Protein AF-A0A7V0XG10-F1 (afdb_monomer)

Secondary structure (DSSP, 8-state):
------HHHHHHHHHHHHHHHHHTTTS---HHHHHHHHHHHHHHHHHHHHHHHHHHS-HHHHHHHHHHHHHHHH-

Organism: NCBI:txid2052148

Radius of gyration: 14.13 Å; Cα contacts (8 Å, |Δi|>4): 54; chains: 1; bounding box: 25×27×44 Å

Structure (mmCIF, N/CA/C/O backbone):
data_AF-A0A7V0XG10-F1
#
_entry.id   AF-A0A7V0XG10-F1
#
loop_
_atom_site.group_PDB
_atom_site.id
_atom_site.type_symbol
_atom_site.label_atom_id
_atom_site.label_alt_id
_atom_site.label_comp_id
_atom_site.label_asym_id
_atom_site.label_entity_id
_atom_site.label_seq_id
_atom_site.pdbx_PDB_ins_code
_atom_site.Cartn_x
_atom_site.Cartn_y
_atom_site.Cartn_z
_atom_site.occupancy
_atom_site.B_iso_or_equiv
_atom_site.auth_seq_id
_atom_site.auth_comp_id
_atom_site.auth_asym_id
_atom_site.auth_atom_id
_atom_site.pdbx_PDB_model_num
ATOM 1 N N . MET A 1 1 ? -8.178 -18.549 13.887 1.00 40.78 1 MET A N 1
ATOM 2 C CA . MET A 1 1 ? -7.035 -17.961 13.152 1.00 40.78 1 MET A CA 1
ATOM 3 C C . MET A 1 1 ? -7.494 -16.640 12.552 1.00 40.78 1 MET A C 1
ATOM 5 O O . MET A 1 1 ? -8.228 -16.657 11.573 1.00 40.78 1 MET A O 1
ATOM 9 N N . SER A 1 2 ? -7.157 -15.505 13.162 1.00 50.38 2 SER A N 1
ATOM 10 C CA . SER A 1 2 ? -7.503 -14.194 12.596 1.00 50.38 2 SER A CA 1
ATOM 11 C C . SER A 1 2 ? -6.592 -13.938 11.396 1.00 50.38 2 SER A C 1
ATOM 13 O O . SER A 1 2 ? -5.389 -13.756 11.571 1.00 50.38 2 SER A O 1
ATOM 15 N N . ARG A 1 3 ? -7.128 -14.016 10.172 1.00 73.75 3 ARG A N 1
ATOM 16 C CA . ARG A 1 3 ? -6.366 -13.708 8.951 1.00 73.75 3 ARG A CA 1
ATOM 17 C C . ARG A 1 3 ? -5.942 -12.240 9.005 1.00 73.75 3 ARG A C 1
ATOM 19 O O . ARG A 1 3 ? -6.778 -11.379 9.266 1.00 73.75 3 ARG A O 1
ATOM 26 N N . ALA A 1 4 ? -4.659 -11.963 8.776 1.00 75.56 4 ALA A N 1
ATOM 27 C CA . ALA A 1 4 ? -4.191 -10.590 8.651 1.00 75.56 4 ALA A CA 1
ATOM 28 C C . ALA A 1 4 ? -4.915 -9.925 7.463 1.00 75.56 4 ALA A C 1
ATOM 30 O O . ALA A 1 4 ? -4.954 -10.515 6.379 1.00 75.56 4 ALA A O 1
ATOM 31 N N . PRO A 1 5 ? -5.521 -8.741 7.642 1.00 82.88 5 PRO A N 1
ATOM 32 C CA . PRO A 1 5 ? -6.230 -8.069 6.566 1.00 82.88 5 PRO A CA 1
ATOM 33 C C . PRO A 1 5 ? -5.235 -7.529 5.531 1.00 82.88 5 PRO A C 1
ATOM 35 O O . PRO A 1 5 ? -4.528 -6.556 5.784 1.00 82.88 5 PRO A O 1
ATOM 38 N N . LEU A 1 6 ? -5.167 -8.181 4.368 1.00 89.19 6 LEU A N 1
ATOM 39 C CA . LEU A 1 6 ? -4.256 -7.816 3.273 1.00 89.19 6 LEU A CA 1
ATOM 40 C C . LEU A 1 6 ? -4.846 -6.768 2.321 1.00 89.19 6 LEU A C 1
ATOM 42 O O . LEU A 1 6 ? -4.121 -6.187 1.514 1.00 89.19 6 LEU A O 1
ATOM 46 N N . HIS A 1 7 ? -6.153 -6.513 2.408 1.00 88.94 7 HIS A N 1
ATOM 47 C CA . HIS A 1 7 ? -6.862 -5.632 1.485 1.00 88.94 7 HIS A CA 1
ATOM 48 C C . HIS A 1 7 ? -6.320 -4.188 1.441 1.00 88.94 7 HIS A C 1
ATOM 50 O O . HIS A 1 7 ? -6.240 -3.670 0.329 1.00 88.94 7 HIS A O 1
ATOM 56 N N . PRO A 1 8 ? -5.824 -3.544 2.524 1.00 89.88 8 PRO A N 1
ATOM 57 C CA . PRO A 1 8 ? -5.228 -2.208 2.414 1.00 89.88 8 PRO A CA 1
ATOM 58 C C . PRO A 1 8 ? -4.013 -2.170 1.480 1.00 89.88 8 PRO A C 1
ATOM 60 O O . PRO A 1 8 ? -3.843 -1.223 0.723 1.00 89.88 8 PRO A O 1
ATOM 63 N N . PHE A 1 9 ? -3.194 -3.223 1.468 1.00 94.19 9 PHE A N 1
ATOM 64 C CA . PHE A 1 9 ? -2.011 -3.290 0.608 1.00 94.19 9 PHE A CA 1
ATOM 65 C C . PHE A 1 9 ? -2.387 -3.469 -0.864 1.00 94.19 9 PHE A C 1
ATOM 67 O O . PHE A 1 9 ? -1.799 -2.831 -1.733 1.00 94.19 9 PHE A O 1
ATOM 74 N N . LEU A 1 10 ? -3.404 -4.288 -1.146 1.00 92.69 10 LEU A N 1
ATOM 75 C CA . LEU A 1 10 ? -3.904 -4.482 -2.510 1.00 92.69 10 LEU A CA 1
ATOM 76 C C . LEU A 1 10 ? -4.453 -3.174 -3.095 1.00 92.69 10 LEU A C 1
ATOM 78 O O . LEU A 1 10 ? -4.105 -2.814 -4.219 1.00 92.69 10 LEU A O 1
ATOM 82 N N . PHE A 1 11 ? -5.254 -2.439 -2.317 1.00 93.38 11 PHE A N 1
ATOM 83 C CA . PHE A 1 11 ? -5.801 -1.148 -2.740 1.00 93.38 11 PHE A CA 1
ATOM 84 C C . PHE A 1 11 ? -4.726 -0.064 -2.878 1.00 93.38 11 PHE A C 1
ATOM 86 O O . PHE A 1 11 ? -4.833 0.771 -3.768 1.00 93.38 11 PHE A O 1
ATOM 93 N N . ALA A 1 12 ? -3.669 -0.097 -2.064 1.00 93.94 12 ALA A N 1
ATOM 94 C CA . ALA A 1 12 ? -2.547 0.830 -2.201 1.00 93.94 12 ALA A CA 1
ATOM 95 C C . ALA A 1 12 ? -1.733 0.582 -3.484 1.00 93.94 12 ALA A C 1
ATOM 97 O O . ALA A 1 12 ? -1.309 1.531 -4.140 1.00 93.94 12 ALA A O 1
ATOM 98 N N . CYS A 1 13 ? -1.540 -0.683 -3.873 1.00 95.94 13 CYS A N 1
ATOM 99 C CA . CYS A 1 13 ? -0.820 -1.032 -5.101 1.00 95.94 13 CYS A CA 1
ATOM 100 C C . CYS A 1 13 ? -1.621 -0.746 -6.378 1.00 95.94 13 CYS A C 1
ATOM 102 O O . CYS A 1 13 ? -1.025 -0.423 -7.406 1.00 95.94 13 CYS A O 1
ATOM 104 N N . ALA A 1 14 ? -2.950 -0.882 -6.335 1.00 94.19 14 ALA A N 1
ATOM 105 C CA . ALA A 1 14 ? -3.822 -0.769 -7.504 1.00 94.19 14 ALA A CA 1
ATOM 106 C C . ALA A 1 14 ? -3.574 0.488 -8.370 1.00 94.19 14 ALA A C 1
ATOM 108 O O . ALA A 1 14 ? -3.288 0.315 -9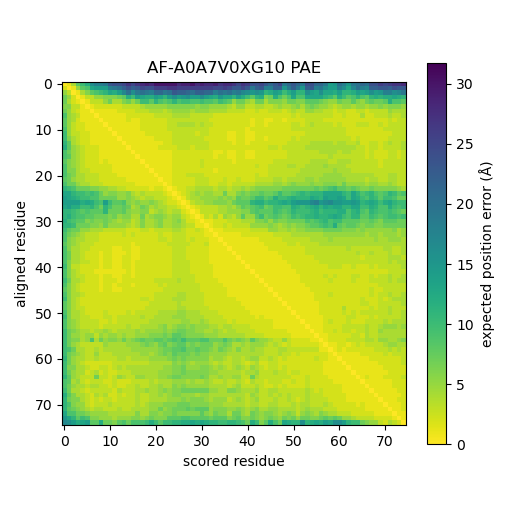.559 1.00 94.19 14 ALA A O 1
ATOM 109 N N . PRO A 1 15 ? -3.602 1.728 -7.839 1.00 92.56 15 PRO A N 1
ATOM 110 C CA . PRO A 1 15 ? -3.402 2.924 -8.660 1.00 92.56 15 PRO A CA 1
ATOM 111 C C . PRO A 1 15 ? -2.008 2.982 -9.302 1.00 92.56 15 PRO A C 1
ATOM 113 O O . PRO A 1 15 ? -1.888 3.368 -10.464 1.00 92.56 15 PRO A O 1
ATOM 116 N N . VAL A 1 16 ? -0.959 2.541 -8.594 1.00 94.56 16 VAL A N 1
ATOM 117 C CA . VAL A 1 16 ? 0.418 2.508 -9.124 1.00 94.56 16 VAL A CA 1
ATOM 118 C C . VAL A 1 16 ? 0.519 1.541 -10.301 1.00 94.56 16 VAL A C 1
ATOM 120 O O . VAL A 1 16 ? 1.065 1.890 -11.346 1.00 94.56 16 VAL A O 1
ATOM 123 N N . LEU A 1 17 ? -0.046 0.340 -10.157 1.00 94.56 17 LEU A N 1
ATOM 124 C CA . LEU A 1 17 ? -0.030 -0.680 -11.205 1.00 94.56 17 LEU A CA 1
ATOM 125 C C . LEU A 1 17 ? -0.844 -0.257 -12.431 1.00 94.56 17 LEU A C 1
ATOM 127 O O . LEU A 1 17 ? -0.388 -0.450 -13.557 1.00 94.56 17 LEU A O 1
ATOM 131 N N . ILE A 1 18 ? -2.019 0.347 -12.226 1.00 93.50 18 ILE A N 1
ATOM 132 C CA . ILE A 1 18 ? -2.867 0.853 -13.314 1.00 93.50 18 ILE A CA 1
ATOM 133 C C . ILE A 1 18 ? -2.137 1.956 -14.083 1.00 93.50 18 ILE A C 1
ATOM 135 O O . ILE A 1 18 ? -2.070 1.909 -15.314 1.00 93.50 18 ILE A O 1
ATOM 139 N N . LEU A 1 19 ? -1.546 2.921 -13.371 1.00 92.75 19 LEU A N 1
ATOM 140 C CA . LEU A 1 19 ? -0.811 4.020 -13.989 1.00 92.75 19 LEU A CA 1
ATOM 141 C C . LEU A 1 19 ? 0.419 3.512 -14.749 1.00 92.75 19 LEU A C 1
ATOM 143 O O . LEU A 1 19 ? 0.646 3.923 -15.888 1.00 92.75 19 LEU A O 1
ATOM 147 N N . PHE A 1 20 ? 1.184 2.591 -14.159 1.00 93.38 20 PHE A N 1
ATOM 148 C CA . PHE A 1 20 ? 2.332 1.978 -14.821 1.00 93.38 20 PHE A CA 1
ATOM 149 C C . PHE A 1 20 ? 1.905 1.230 -16.088 1.00 93.38 20 PHE A C 1
ATOM 151 O O . PHE A 1 20 ? 2.463 1.467 -17.154 1.00 93.38 20 PHE A O 1
ATOM 158 N N . ALA A 1 21 ? 0.867 0.392 -16.018 1.00 91.88 21 ALA A N 1
ATOM 159 C CA . ALA A 1 21 ? 0.370 -0.360 -17.169 1.00 91.88 21 ALA A CA 1
ATOM 160 C C . ALA A 1 21 ? -0.156 0.548 -18.295 1.00 91.88 21 ALA A C 1
ATOM 162 O O . ALA A 1 21 ? 0.014 0.231 -19.476 1.00 91.88 21 ALA A O 1
ATOM 163 N N . HIS A 1 22 ? -0.775 1.681 -17.947 1.00 92.06 22 HIS A N 1
ATOM 164 C CA . HIS A 1 22 ? -1.227 2.671 -18.923 1.00 92.06 22 HIS A CA 1
ATOM 165 C C . HIS A 1 22 ? -0.052 3.346 -19.645 1.00 92.06 22 HIS A C 1
ATOM 167 O O . HIS A 1 22 ? -0.100 3.539 -20.862 1.00 92.06 22 HIS A O 1
ATOM 173 N N . ASN A 1 23 ? 1.008 3.692 -18.908 1.00 92.06 23 ASN A N 1
ATOM 174 C CA . ASN A 1 23 ? 2.146 4.447 -19.436 1.00 92.06 23 ASN A CA 1
ATOM 175 C C . ASN A 1 23 ? 3.223 3.571 -20.082 1.00 92.06 23 ASN A C 1
ATOM 177 O O . ASN A 1 23 ? 3.815 4.000 -21.067 1.00 92.06 23 ASN A O 1
ATOM 181 N N . ALA A 1 24 ? 3.421 2.332 -19.627 1.00 89.31 24 ALA A N 1
ATOM 182 C CA . ALA A 1 24 ? 4.382 1.387 -20.208 1.00 89.31 24 ALA A CA 1
ATOM 183 C C . ALA A 1 24 ? 4.081 1.057 -21.681 1.00 89.31 24 ALA A C 1
ATOM 185 O O . ALA A 1 24 ? 4.954 0.618 -22.423 1.00 89.31 24 ALA A O 1
ATOM 186 N N . ARG A 1 25 ? 2.837 1.286 -22.127 1.00 86.50 25 ARG A N 1
ATOM 187 C CA . ARG A 1 25 ? 2.437 1.176 -23.539 1.00 86.50 25 ARG A CA 1
ATOM 188 C C . ARG A 1 25 ? 2.853 2.377 -24.393 1.00 86.50 25 ARG A C 1
ATOM 190 O O . ARG A 1 25 ? 2.799 2.286 -25.613 1.00 86.50 25 ARG A O 1
ATOM 197 N N . ARG A 1 26 ? 3.189 3.507 -23.767 1.00 90.12 26 ARG A N 1
ATOM 198 C CA . ARG A 1 26 ? 3.458 4.799 -24.420 1.00 90.12 26 ARG A CA 1
ATOM 199 C C . ARG A 1 26 ? 4.915 5.235 -24.287 1.00 90.12 26 ARG A C 1
ATOM 201 O O . ARG A 1 26 ? 5.410 5.938 -25.159 1.00 90.12 26 ARG A O 1
ATOM 208 N N . ILE A 1 27 ? 5.577 4.848 -23.201 1.00 90.81 27 ILE A N 1
ATOM 209 C CA . ILE A 1 27 ? 6.930 5.277 -22.848 1.00 90.81 27 ILE A CA 1
ATOM 210 C C . ILE A 1 27 ? 7.701 4.052 -22.354 1.00 90.81 27 ILE A C 1
ATOM 212 O O . ILE A 1 27 ? 7.133 3.200 -21.669 1.00 90.81 27 ILE A O 1
ATOM 216 N N . ALA A 1 28 ? 8.985 3.960 -22.703 1.00 86.00 28 ALA A N 1
ATOM 217 C CA . ALA A 1 28 ? 9.860 2.936 -22.152 1.00 86.00 28 ALA A CA 1
ATOM 218 C C . ALA A 1 28 ? 10.067 3.217 -20.662 1.00 86.00 28 ALA A C 1
ATOM 220 O O . ALA A 1 28 ? 10.644 4.245 -20.312 1.00 86.00 28 ALA A O 1
ATOM 221 N N . LEU A 1 29 ? 9.572 2.310 -19.818 1.00 86.50 29 LEU A N 1
ATOM 222 C CA . LEU A 1 29 ? 9.710 2.403 -18.373 1.00 86.50 29 LEU A CA 1
ATOM 223 C C . LEU A 1 29 ? 10.650 1.312 -17.848 1.00 86.50 29 LEU A C 1
ATOM 225 O O . LEU A 1 29 ? 10.525 0.140 -18.212 1.00 86.50 29 LEU A O 1
ATOM 229 N N . GLY A 1 30 ? 11.591 1.697 -16.993 1.00 87.62 30 GLY A N 1
ATOM 230 C CA . GLY A 1 30 ? 12.504 0.802 -16.294 1.00 87.62 30 GLY A CA 1
ATOM 231 C C . GLY A 1 30 ? 11.912 0.232 -14.994 1.00 87.62 30 GLY A C 1
ATOM 232 O O . GLY A 1 30 ? 10.939 0.757 -14.450 1.00 87.62 30 GLY A O 1
ATOM 233 N N . PRO A 1 31 ? 12.526 -0.816 -14.410 1.00 82.94 31 PRO A N 1
ATOM 234 C CA . PRO A 1 31 ? 12.037 -1.432 -13.172 1.00 82.94 31 PRO A CA 1
ATOM 235 C C . PRO A 1 31 ? 11.962 -0.460 -11.983 1.00 82.94 31 PRO A C 1
ATOM 237 O O . PRO A 1 31 ? 11.066 -0.569 -11.149 1.00 82.94 31 PRO A O 1
ATOM 240 N N . GLY A 1 32 ? 12.883 0.506 -11.900 1.00 87.94 32 GLY A N 1
ATOM 241 C CA . GLY A 1 32 ? 12.939 1.476 -10.799 1.00 87.94 32 GLY A CA 1
ATOM 242 C C . GLY A 1 32 ? 11.718 2.398 -10.720 1.00 87.94 32 GLY A C 1
ATOM 243 O O . GLY A 1 32 ? 11.285 2.744 -9.623 1.00 87.94 32 GLY A O 1
ATOM 244 N N . GLU A 1 33 ? 11.117 2.726 -11.865 1.00 90.19 33 GLU A N 1
ATOM 245 C CA . GLU A 1 33 ? 9.933 3.592 -11.964 1.00 90.19 33 GLU A CA 1
ATOM 246 C C . GLU A 1 33 ? 8.653 2.895 -11.492 1.00 90.19 33 GLU A C 1
ATOM 248 O O . GLU A 1 33 ? 7.670 3.560 -11.182 1.00 90.19 33 GLU A O 1
ATOM 253 N N . LEU A 1 34 ? 8.674 1.562 -11.392 1.00 92.81 34 LEU A N 1
ATOM 254 C CA . LEU A 1 34 ? 7.627 0.782 -10.742 1.00 92.81 34 LEU A CA 1
ATOM 255 C C . LEU A 1 34 ? 7.959 0.519 -9.272 1.00 92.81 34 LEU A C 1
ATOM 257 O O . LEU A 1 34 ? 7.129 0.750 -8.398 1.00 92.81 34 LEU A O 1
ATOM 261 N N . LEU A 1 35 ? 9.168 0.023 -8.993 1.00 94.94 35 LEU A N 1
ATOM 262 C CA . LEU A 1 35 ? 9.539 -0.487 -7.672 1.00 94.94 35 LEU A CA 1
ATOM 263 C C . L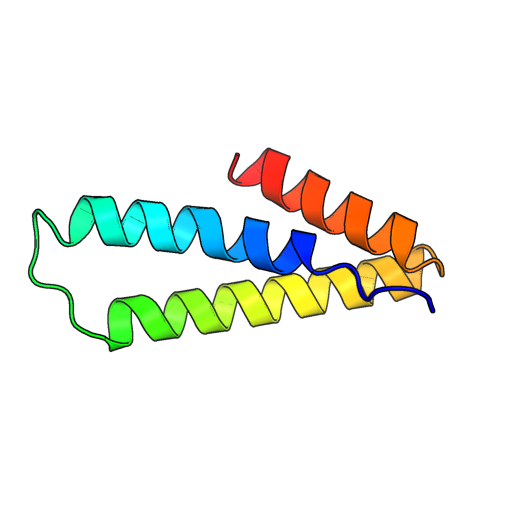EU A 1 35 ? 9.537 0.599 -6.592 1.00 94.94 35 LEU A C 1
ATOM 265 O O . LEU A 1 35 ? 9.059 0.341 -5.487 1.00 94.94 35 LEU A O 1
ATOM 269 N N . LEU A 1 36 ? 10.031 1.805 -6.898 1.00 95.25 36 LEU A N 1
ATOM 270 C CA . LEU A 1 36 ? 10.061 2.909 -5.937 1.00 95.25 36 LEU A CA 1
ATOM 271 C C . LEU A 1 36 ? 8.649 3.345 -5.502 1.00 95.25 36 LEU A C 1
ATOM 273 O O . LEU A 1 36 ? 8.384 3.335 -4.297 1.00 95.25 36 LEU A O 1
ATOM 277 N N . PRO A 1 37 ? 7.717 3.682 -6.418 1.00 94.50 37 PRO A N 1
ATOM 278 C CA . PRO A 1 37 ? 6.361 4.027 -6.010 1.00 94.50 37 PRO A CA 1
ATOM 279 C C . PRO A 1 37 ? 5.630 2.853 -5.355 1.00 94.50 37 PRO A C 1
ATOM 281 O O . PRO A 1 37 ? 4.899 3.090 -4.397 1.00 94.50 37 PRO A O 1
ATOM 284 N N . LEU A 1 38 ? 5.866 1.599 -5.774 1.00 96.06 38 LEU A N 1
ATOM 285 C CA . LEU A 1 38 ? 5.270 0.426 -5.119 1.00 96.06 38 LEU A CA 1
ATOM 286 C C . LEU A 1 38 ? 5.722 0.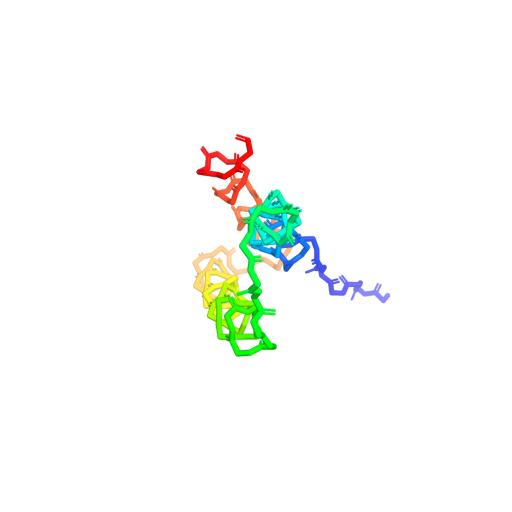293 -3.655 1.00 96.06 38 LEU A C 1
ATOM 288 O O . LEU A 1 38 ? 4.901 0.101 -2.759 1.00 96.06 38 LEU A O 1
ATOM 292 N N . ALA A 1 39 ? 7.027 0.423 -3.397 1.00 96.69 39 ALA A N 1
ATOM 293 C CA . ALA A 1 39 ? 7.579 0.377 -2.046 1.00 96.69 39 ALA A CA 1
ATOM 294 C C . ALA A 1 39 ? 7.030 1.518 -1.177 1.00 96.69 39 ALA A C 1
ATOM 296 O O . ALA A 1 39 ? 6.675 1.300 -0.017 1.00 96.69 39 ALA A O 1
ATOM 297 N N . LEU A 1 40 ? 6.906 2.718 -1.752 1.00 95.94 40 LEU A N 1
ATOM 298 C CA . LEU A 1 40 ? 6.391 3.895 -1.061 1.00 95.94 40 LEU A CA 1
ATOM 299 C C . LEU A 1 40 ? 4.916 3.731 -0.669 1.00 95.94 40 LEU A C 1
ATOM 301 O O . LEU A 1 40 ? 4.572 3.964 0.490 1.00 95.94 40 LEU A O 1
ATOM 305 N N . VAL A 1 41 ? 4.046 3.269 -1.576 1.00 94.94 41 VAL A N 1
ATOM 306 C CA . VAL A 1 41 ? 2.623 3.058 -1.242 1.00 94.94 41 VAL A CA 1
ATOM 307 C C . VAL A 1 41 ? 2.421 1.926 -0.237 1.00 94.94 41 VAL A C 1
ATOM 309 O O . VAL A 1 41 ? 1.560 2.040 0.632 1.00 94.94 41 VAL A O 1
ATOM 312 N N . LEU A 1 42 ? 3.240 0.870 -0.279 1.00 95.75 42 LEU A N 1
ATOM 313 C CA . LEU A 1 42 ? 3.208 -0.200 0.723 1.00 95.75 42 LEU A CA 1
ATOM 314 C C . LEU A 1 42 ? 3.641 0.301 2.108 1.00 95.75 42 LEU A C 1
ATOM 316 O O . LEU A 1 42 ? 2.991 -0.022 3.105 1.00 95.75 42 LEU A O 1
ATOM 320 N N . ALA A 1 43 ? 4.698 1.117 2.178 1.00 96.12 43 ALA A N 1
ATOM 321 C CA . ALA A 1 43 ? 5.157 1.724 3.425 1.00 96.12 43 ALA A CA 1
ATOM 322 C C . ALA A 1 43 ? 4.100 2.672 4.019 1.00 96.12 43 ALA A C 1
ATOM 324 O O . ALA A 1 43 ? 3.817 2.610 5.216 1.00 96.12 43 ALA A O 1
ATOM 325 N N . LEU A 1 44 ? 3.462 3.498 3.183 1.00 93.44 44 LEU A N 1
ATOM 326 C CA . LEU A 1 44 ? 2.380 4.387 3.609 1.00 93.44 44 LEU A CA 1
ATOM 327 C C . LEU A 1 44 ? 1.131 3.616 4.051 1.00 93.44 44 LEU A C 1
ATOM 329 O O . LEU A 1 44 ? 0.544 3.955 5.077 1.00 93.44 44 LEU A O 1
ATOM 333 N N . ALA A 1 45 ? 0.744 2.556 3.336 1.00 92.75 45 ALA A N 1
ATOM 334 C CA . ALA A 1 45 ? -0.377 1.702 3.725 1.00 92.75 45 ALA A CA 1
ATOM 335 C C . ALA A 1 45 ? -0.127 1.024 5.080 1.00 92.75 45 ALA A C 1
ATOM 337 O O . ALA A 1 45 ? -1.023 0.982 5.927 1.00 92.75 45 ALA A O 1
ATOM 338 N N . LEU A 1 46 ? 1.102 0.551 5.318 1.00 93.94 46 LEU A N 1
ATOM 339 C CA . LEU A 1 46 ? 1.504 0.009 6.613 1.00 93.94 46 LEU A CA 1
ATOM 340 C C . LEU A 1 46 ? 1.430 1.077 7.711 1.00 93.94 46 LEU A C 1
ATOM 342 O O . LEU A 1 46 ? 0.849 0.822 8.764 1.00 93.94 46 LEU A O 1
ATOM 346 N N . ALA A 1 47 ? 1.970 2.274 7.467 1.00 94.06 47 ALA A N 1
ATOM 347 C CA . ALA A 1 47 ? 1.920 3.378 8.423 1.00 94.06 47 ALA A CA 1
ATOM 348 C C . ALA A 1 47 ? 0.472 3.764 8.770 1.00 94.06 47 ALA A C 1
ATOM 350 O O . ALA A 1 47 ? 0.129 3.864 9.947 1.00 94.06 47 ALA A O 1
ATOM 351 N N . ALA A 1 48 ? -0.402 3.894 7.768 1.00 91.06 48 ALA A N 1
ATOM 352 C CA . ALA A 1 48 ? -1.821 4.180 7.963 1.00 91.06 48 ALA A CA 1
ATOM 353 C C . ALA A 1 48 ? -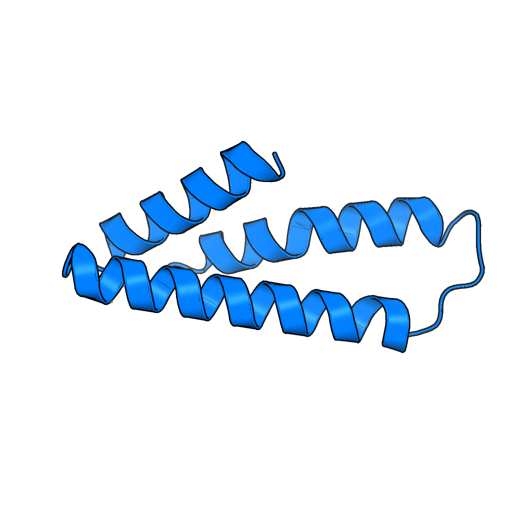2.524 3.081 8.775 1.00 91.06 48 ALA A C 1
ATOM 355 O O . ALA A 1 48 ? -3.269 3.382 9.709 1.00 91.06 48 ALA A O 1
ATOM 356 N N . LEU A 1 49 ? -2.250 1.807 8.474 1.00 91.56 49 LEU A N 1
ATOM 357 C CA . LEU A 1 49 ? -2.801 0.677 9.221 1.00 91.56 49 LEU A CA 1
ATOM 358 C C . LEU A 1 49 ? -2.346 0.690 10.686 1.00 91.56 49 LEU A C 1
ATOM 360 O O . LEU A 1 49 ? -3.163 0.468 11.578 1.00 91.56 49 LEU A O 1
ATOM 364 N N . LEU A 1 50 ? -1.064 0.960 10.949 1.00 93.00 50 LEU A N 1
ATOM 365 C CA . LEU A 1 50 ? -0.521 1.040 12.307 1.00 93.00 50 LEU A CA 1
ATOM 366 C C . LEU A 1 50 ? -1.109 2.222 13.087 1.00 93.00 50 LEU A C 1
ATOM 368 O O . LEU A 1 50 ? -1.505 2.044 14.239 1.00 93.00 50 LEU A O 1
ATOM 372 N N . LEU A 1 51 ? -1.238 3.394 12.458 1.00 94.06 51 LEU A N 1
ATOM 373 C CA . LEU A 1 51 ? -1.867 4.575 13.056 1.00 94.06 51 LEU A CA 1
ATOM 374 C C . LEU A 1 51 ? -3.338 4.319 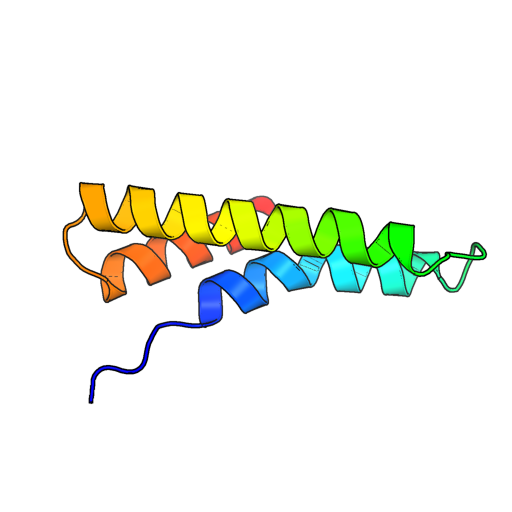13.397 1.00 94.06 51 LEU A C 1
ATOM 376 O O . LEU A 1 51 ? -3.771 4.572 14.520 1.00 94.06 51 LEU A O 1
ATOM 380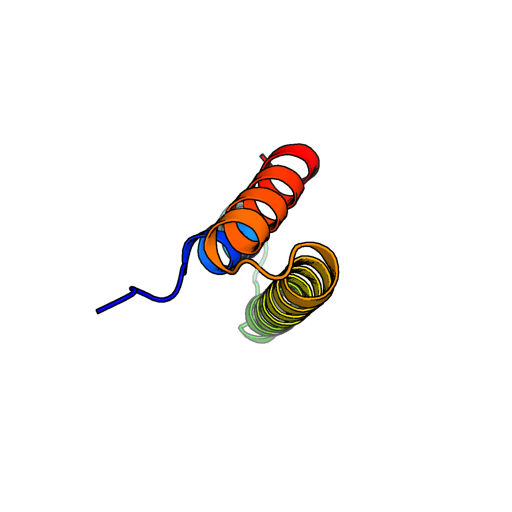 N N . LEU A 1 52 ? -4.105 3.750 12.464 1.00 91.12 52 LEU A N 1
ATOM 381 C CA . LEU A 1 52 ? -5.509 3.412 12.703 1.00 91.12 52 LEU A CA 1
ATOM 382 C C . LEU A 1 52 ? -5.662 2.302 13.739 1.00 91.12 52 LEU A C 1
ATOM 384 O O . LEU A 1 52 ? -6.596 2.337 14.535 1.00 91.12 52 LEU A O 1
ATOM 388 N N . ARG A 1 53 ? -4.741 1.335 13.781 1.00 91.94 53 ARG A N 1
ATOM 389 C CA . ARG A 1 53 ? -4.729 0.301 14.819 1.00 91.94 53 ARG A CA 1
ATOM 390 C C . ARG A 1 53 ? -4.442 0.898 16.193 1.00 91.94 53 ARG A C 1
ATOM 392 O O . ARG A 1 53 ? -5.066 0.473 17.159 1.00 91.94 53 ARG A O 1
ATOM 399 N N . LEU A 1 54 ? -3.546 1.879 16.286 1.00 93.88 54 LEU A N 1
ATOM 400 C CA . LEU A 1 54 ? -3.273 2.600 17.529 1.00 93.88 54 LEU A CA 1
ATOM 401 C C . LEU A 1 54 ? -4.502 3.395 17.999 1.00 93.88 54 LEU A C 1
ATOM 403 O O . LEU A 1 54 ? -4.835 3.358 19.183 1.00 93.88 54 LEU A O 1
ATOM 407 N N . LEU A 1 55 ? -5.197 4.058 17.071 1.00 93.19 55 LEU A N 1
ATOM 408 C CA . LEU A 1 55 ? -6.363 4.892 17.365 1.00 93.19 55 LEU A CA 1
ATOM 409 C C . LEU A 1 55 ? -7.615 4.072 17.714 1.00 93.19 55 LEU A C 1
ATOM 411 O O . LEU A 1 55 ? -8.293 4.352 18.699 1.00 93.19 55 LEU A O 1
ATOM 415 N N . LEU A 1 56 ? -7.924 3.051 16.913 1.00 92.50 56 LEU A N 1
ATOM 416 C CA . LEU A 1 56 ? -9.155 2.260 17.023 1.00 92.50 56 LEU A CA 1
ATOM 417 C C . LEU A 1 56 ? -9.004 1.044 17.939 1.00 92.50 56 LEU A C 1
ATOM 419 O O . LEU A 1 56 ? -10.010 0.460 18.337 1.00 92.50 56 LEU A O 1
ATOM 423 N N . ARG A 1 57 ? -7.761 0.639 18.241 1.00 91.31 57 ARG A N 1
ATOM 424 C CA . ARG A 1 57 ? -7.403 -0.547 19.044 1.00 91.31 57 ARG A CA 1
ATOM 425 C C . ARG A 1 57 ? -7.984 -1.872 18.526 1.00 91.31 57 ARG A C 1
ATOM 427 O O . ARG A 1 57 ? -7.924 -2.884 19.215 1.00 91.31 57 ARG A O 1
ATOM 434 N N . ASP A 1 58 ? -8.483 -1.885 17.292 1.00 91.00 58 ASP A N 1
ATOM 435 C CA . ASP A 1 58 ? -9.100 -3.028 16.623 1.00 91.00 58 ASP A CA 1
ATOM 436 C C . ASP A 1 58 ? -8.514 -3.165 15.212 1.00 91.00 58 ASP A C 1
ATOM 438 O O . ASP A 1 58 ? -8.529 -2.223 14.416 1.00 91.00 58 ASP A O 1
ATOM 442 N N . SER A 1 59 ? -7.973 -4.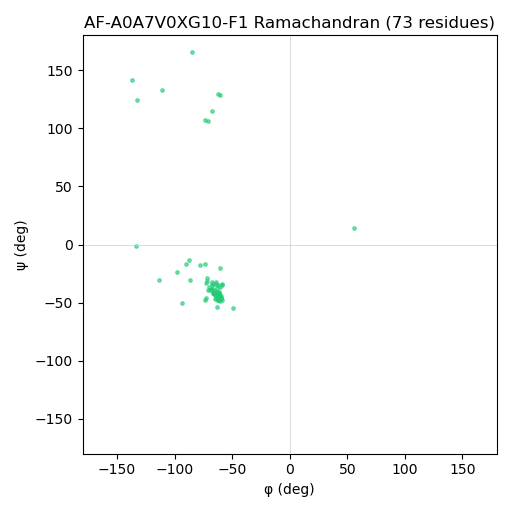345 14.903 1.00 86.69 59 SER A N 1
ATOM 443 C CA . SER A 1 59 ? -7.266 -4.580 13.635 1.00 86.69 59 SER A CA 1
ATOM 444 C C . SER A 1 59 ? -8.212 -4.647 12.432 1.00 86.69 59 SER A C 1
ATOM 446 O O . SER A 1 59 ? -7.830 -4.241 11.335 1.00 86.69 59 SER A O 1
ATOM 448 N N . SER A 1 60 ? -9.444 -5.121 12.626 1.00 89.38 60 SER A N 1
ATOM 449 C CA . SER A 1 60 ? -10.454 -5.208 11.569 1.00 89.38 60 SER A CA 1
ATOM 450 C C . SER A 1 60 ? -10.975 -3.819 11.210 1.00 89.38 60 SER A C 1
ATOM 452 O O . SER A 1 60 ? -11.021 -3.461 10.034 1.00 89.38 60 SER A O 1
ATOM 454 N N . ARG A 1 61 ? -11.296 -2.996 12.219 1.00 89.75 61 ARG A N 1
ATOM 455 C CA . ARG A 1 61 ? -11.730 -1.603 12.018 1.00 89.75 61 ARG A CA 1
ATOM 456 C C . ARG A 1 61 ? -10.625 -0.756 11.395 1.00 89.75 61 ARG A C 1
ATOM 458 O O . ARG A 1 61 ? -10.902 0.017 10.484 1.00 89.75 61 ARG A O 1
ATOM 465 N N . ALA A 1 62 ? -9.379 -0.941 11.833 1.00 91.44 62 ALA A N 1
ATOM 466 C CA . ALA A 1 62 ? -8.231 -0.253 11.253 1.00 91.44 62 ALA A CA 1
ATOM 467 C C . ALA A 1 62 ? -8.039 -0.586 9.771 1.00 91.44 62 ALA A C 1
ATOM 469 O O . ALA A 1 62 ? -7.837 0.314 8.961 1.00 91.44 62 ALA A O 1
ATOM 470 N N . ALA A 1 63 ? -8.156 -1.860 9.398 1.00 88.81 63 ALA A N 1
ATOM 471 C CA . ALA A 1 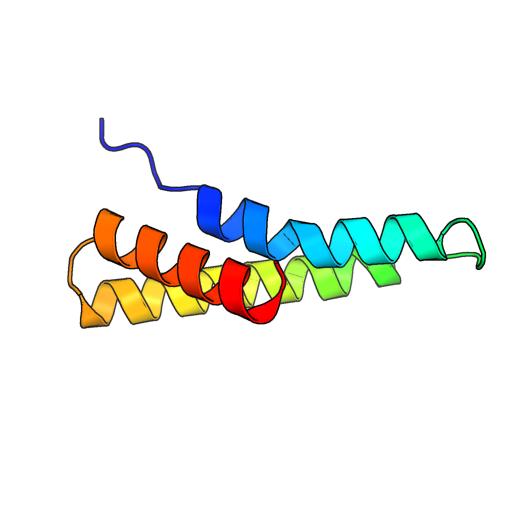63 ? -8.009 -2.257 8.008 1.00 88.81 63 ALA A CA 1
ATOM 472 C C . ALA A 1 63 ? -9.174 -1.795 7.123 1.00 88.81 63 ALA A C 1
ATOM 474 O O . ALA A 1 63 ? -8.949 -1.407 5.981 1.00 88.81 63 ALA A O 1
ATOM 475 N N . LEU A 1 64 ? -10.410 -1.795 7.633 1.00 92.12 64 LEU A N 1
ATOM 476 C CA . LEU A 1 64 ? -11.546 -1.194 6.925 1.00 92.12 64 LEU A CA 1
ATOM 477 C C . LEU A 1 64 ? -11.335 0.307 6.706 1.00 92.12 64 LEU A C 1
ATOM 479 O O . LEU A 1 64 ? -11.494 0.777 5.585 1.00 92.12 64 LEU A O 1
ATOM 483 N N . GLY A 1 65 ? -10.917 1.040 7.742 1.00 89.69 65 GLY A N 1
ATOM 484 C CA . GLY A 1 65 ? -10.614 2.468 7.636 1.00 89.69 65 GLY A CA 1
ATOM 485 C C . GLY A 1 65 ? -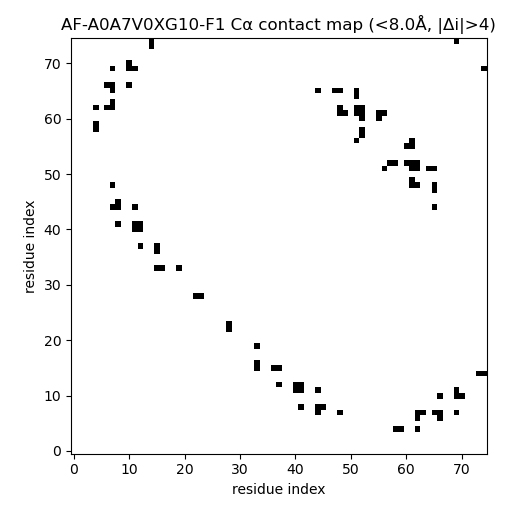9.510 2.756 6.618 1.00 89.69 65 GLY A C 1
ATOM 486 O O . GLY A 1 65 ? -9.688 3.607 5.756 1.00 89.69 65 GLY A O 1
ATOM 487 N N . ALA A 1 66 ? -8.409 1.999 6.655 1.00 87.12 66 ALA A N 1
ATOM 488 C CA . ALA A 1 66 ? -7.307 2.156 5.706 1.00 87.12 66 ALA A CA 1
ATOM 489 C C . ALA A 1 66 ? -7.769 1.936 4.258 1.00 87.12 66 ALA A C 1
ATOM 491 O O . ALA A 1 66 ? -7.444 2.726 3.376 1.00 87.12 66 ALA A O 1
ATOM 492 N N . THR A 1 67 ? -8.566 0.896 4.011 1.00 87.81 67 THR A N 1
ATOM 493 C CA . THR A 1 67 ? -9.098 0.630 2.672 1.00 87.81 67 THR A CA 1
ATOM 494 C C . THR A 1 67 ? -10.118 1.660 2.218 1.00 87.81 67 THR A C 1
ATOM 496 O O . THR A 1 67 ? -10.069 2.046 1.057 1.00 87.81 67 THR A O 1
ATOM 499 N N . LEU A 1 68 ? -10.999 2.143 3.097 1.00 91.31 68 LEU A N 1
ATOM 500 C CA . LEU A 1 68 ? -11.935 3.217 2.752 1.00 91.31 68 LEU A CA 1
ATOM 501 C C . LEU A 1 68 ? -11.194 4.499 2.374 1.00 91.31 68 LEU A C 1
ATOM 503 O O . LEU A 1 68 ? -11.530 5.109 1.367 1.00 91.31 68 LEU A O 1
ATOM 507 N N . THR A 1 69 ? -10.153 4.875 3.120 1.00 87.81 69 THR A N 1
ATOM 508 C CA . THR A 1 69 ? -9.305 6.017 2.758 1.00 87.81 69 THR A CA 1
ATOM 509 C C . THR A 1 69 ? -8.667 5.813 1.387 1.00 87.81 69 THR A C 1
ATOM 511 O O . THR A 1 69 ? -8.735 6.698 0.545 1.00 87.81 69 THR A O 1
ATOM 514 N N . LEU A 1 70 ? -8.087 4.640 1.122 1.00 87.88 70 LEU A N 1
ATOM 515 C CA . LEU A 1 70 ? -7.485 4.358 -0.184 1.00 87.88 70 LEU A CA 1
ATOM 516 C C . LEU A 1 70 ? -8.513 4.419 -1.319 1.00 87.88 70 LEU A C 1
ATOM 518 O O . LEU A 1 70 ? -8.229 4.998 -2.360 1.00 87.88 70 LEU A O 1
ATOM 522 N N . LEU A 1 71 ? -9.714 3.882 -1.105 1.00 89.06 71 LEU A N 1
ATOM 523 C CA . LEU A 1 71 ? -10.790 3.900 -2.092 1.00 89.06 71 LEU A CA 1
ATOM 524 C C . LEU A 1 71 ? -11.326 5.317 -2.349 1.00 89.06 71 LEU A C 1
ATOM 526 O O . LEU A 1 71 ? -11.607 5.658 -3.485 1.00 89.06 71 LEU A O 1
ATOM 530 N N . LEU A 1 72 ? -11.446 6.163 -1.326 1.00 87.81 72 LEU A N 1
ATOM 531 C CA . LEU A 1 72 ? -11.951 7.531 -1.499 1.00 87.81 72 LEU A CA 1
ATOM 532 C C . LEU A 1 72 ? -10.961 8.456 -2.217 1.00 87.81 72 LEU A C 1
ATOM 534 O O . LEU A 1 72 ? -11.382 9.416 -2.854 1.00 87.81 72 LEU A O 1
ATOM 538 N N . PHE A 1 73 ? -9.660 8.198 -2.087 1.00 81.44 73 PHE A N 1
ATOM 539 C CA . PHE A 1 73 ? -8.618 9.040 -2.680 1.00 81.44 73 PHE A CA 1
ATOM 540 C C . PHE A 1 73 ? -8.085 8.504 -4.015 1.00 81.44 73 PHE A C 1
ATOM 542 O O . PHE A 1 73 ? -7.556 9.287 -4.802 1.00 81.44 73 PHE A O 1
ATOM 549 N N . PHE A 1 74 ? -8.202 7.197 -4.271 1.00 79.62 74 PHE A N 1
ATOM 550 C CA . PHE A 1 74 ? -7.627 6.541 -5.453 1.00 79.62 74 PHE A CA 1
ATOM 551 C C . PHE A 1 74 ? -8.581 5.587 -6.194 1.00 79.62 74 PHE A C 1
ATOM 553 O O . PHE A 1 74 ? -8.149 4.967 -7.168 1.00 79.62 74 PHE A O 1
ATOM 560 N N . GLY A 1 75 ? -9.816 5.411 -5.715 1.00 73.94 75 GLY A N 1
ATOM 561 C CA . GLY A 1 75 ? -10.851 4.587 -6.351 1.00 73.94 75 GLY A CA 1
ATOM 562 C C . GLY A 1 75 ? -11.638 5.311 -7.433 1.00 73.94 75 GLY A C 1
ATOM 563 O O . GLY A 1 75 ? -11.634 6.561 -7.452 1.00 73.94 75 GLY A O 1
#

Foldseek 3Di:
DPDQQCLLLVLLLVQLVVVCVVCVVPDPDDPCSSPVSSVVSNVVSVVQLVVLCVVVVDNVRSSVVSNVVSVVVRD

pLDDT: mean 89.26, std 8.7, range [40.78, 96.69]

Mean predicted aligned error: 4.4 Å

Sequence (75 aa):
MSRAPLHPFLFACAPVLILFAHNARRIALGPGELLLPLALVLALALAALLLLRLLLRDSSRAALGATLTLLLFFG

Solvent-accessible surface area (backbone atoms only — not comparable to full-atom values): 4234 Å² total; per-residue (Å²): 132,85,74,79,79,58,60,31,52,54,56,42,43,45,56,58,53,52,51,48,62,64,42,55,79,77,44,96,72,58,71,65,78,50,50,53,59,49,52,49,34,46,51,49,40,49,51,48,31,53,52,32,26,69,74,65,72,33,69,67,61,11,38,51,50,41,34,51,53,41,43,76,75,66,100